Protein AF-A0A1F5X1E5-F1 (afdb_monomer_lite)

Secondary structure (DSSP, 8-state):
---PPPPEEEEEEEETTTTEEEEEEEEPPTT--EEEHHHHHHHTT-PPPTT-EEEEEETT-SS--SSPBPTT-EEEGGGTTTEEEEEESSPPPHHHHHHHHHHHHHHHHHHHHHHHHHHHHHHHHHHHHHHTSPPHHHHHHHHHHHHHHHHHHHHHHHHHHHHHHHHHHHHT-

pLDDT: mean 80.73, std 12.02, range [32.12, 92.5]

Sequence (173 aa):
MATTPGESVYVILIDILRNNTLAGTIQIPPNRSLCTIAEILNFFNVTLDYNVKIWIKREKQNTCRDQNYDRYASLPWEHFNNCVIALAYYRPNPEVFENYIQSLREKKFADALKEQEKIWEEKKRKKEERAGKAPIYVALKNKAIQALKKRKIKARIEAELAEKEKTENKEKK

Radius of gyration: 37.35 Å; chains: 1; bounding box: 65×40×111 Å

Organism: NCBI:txid1798351

Foldseek 3Di:
DDPDQADKAKEWEAEPVVRDIDIDIGGDPPPDFKDFLLVVCVVVVHDDDPQKFKWKDAPVHQATDPDTDDRGDIDTPVSRHRMYIYIHNDGDDSVVVVVSVVVVVVVVVVVVVVVVVVVVVVVVVVVVVVVPDDDPVVVVVVVVVVVVVVVVVVVVVVVV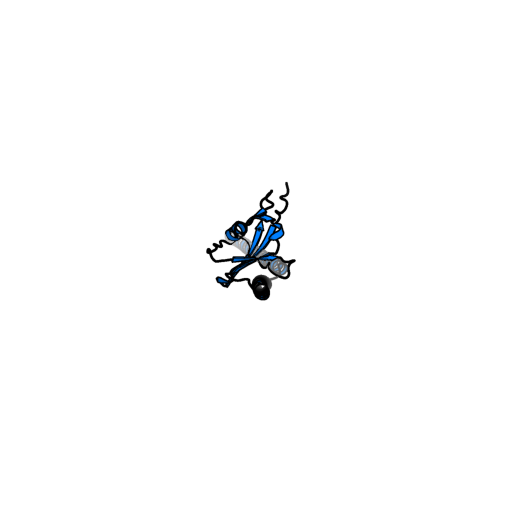VVVVVVVVVVVVD

Structure (mmCIF, N/CA/C/O backbone):
data_AF-A0A1F5X1E5-F1
#
_entry.id   AF-A0A1F5X1E5-F1
#
loop_
_atom_site.group_PDB
_atom_site.id
_atom_site.type_symbol
_atom_site.label_atom_id
_atom_site.label_alt_id
_atom_site.label_comp_id
_atom_site.label_asym_id
_atom_site.label_entity_id
_atom_site.label_seq_id
_atom_site.pdbx_PDB_ins_code
_atom_site.Cartn_x
_atom_site.Cartn_y
_atom_site.Cartn_z
_atom_site.occupancy
_atom_site.B_iso_or_equiv
_atom_site.auth_seq_id
_atom_site.auth_comp_id
_atom_site.auth_asym_id
_atom_site.auth_atom_id
_atom_site.pdbx_PDB_model_num
ATOM 1 N N . MET A 1 1 ? -16.415 26.644 -2.308 1.00 34.22 1 MET A N 1
ATOM 2 C CA . MET A 1 1 ? -16.243 25.912 -3.579 1.00 34.22 1 MET A CA 1
ATOM 3 C C . MET A 1 1 ? -15.824 24.503 -3.210 1.00 34.22 1 MET A C 1
ATOM 5 O O . MET A 1 1 ? -14.858 24.366 -2.472 1.00 34.22 1 MET A O 1
ATOM 9 N N . ALA A 1 2 ? -16.607 23.492 -3.580 1.00 32.31 2 ALA A N 1
ATOM 10 C CA . ALA A 1 2 ? -16.262 22.104 -3.293 1.00 32.31 2 ALA A CA 1
ATOM 11 C C . ALA A 1 2 ? -15.002 21.741 -4.091 1.00 32.31 2 ALA A C 1
ATOM 13 O O . ALA A 1 2 ? -14.980 21.913 -5.306 1.00 32.31 2 ALA A O 1
ATOM 14 N N . THR A 1 3 ? -13.947 21.309 -3.404 1.00 32.12 3 THR A N 1
ATOM 15 C CA . THR A 1 3 ? -12.750 20.739 -4.025 1.00 32.12 3 THR A CA 1
ATOM 16 C C . THR A 1 3 ? -13.172 19.507 -4.812 1.00 32.12 3 THR A C 1
ATOM 18 O O . THR A 1 3 ? -13.562 18.503 -4.214 1.00 32.12 3 THR A O 1
ATOM 21 N N . THR A 1 4 ? -13.131 19.582 -6.141 1.00 40.28 4 THR A N 1
ATOM 22 C CA . THR A 1 4 ? -13.171 18.396 -6.997 1.00 40.28 4 THR A CA 1
ATOM 23 C C . THR A 1 4 ? -12.105 17.440 -6.460 1.00 40.28 4 THR A C 1
ATOM 25 O O . THR A 1 4 ? -10.974 17.897 -6.257 1.00 40.28 4 THR A O 1
ATOM 28 N N . PRO A 1 5 ? -12.427 16.172 -6.141 1.00 46.03 5 PRO A N 1
ATOM 29 C CA . PRO A 1 5 ? -11.404 15.208 -5.764 1.00 46.03 5 PRO A CA 1
ATOM 30 C C . PRO A 1 5 ? -10.343 15.238 -6.859 1.00 46.03 5 PRO A C 1
ATOM 32 O O . PRO A 1 5 ? -10.681 15.046 -8.028 1.00 46.03 5 PRO A O 1
ATOM 35 N N . GLY A 1 6 ? -9.106 15.583 -6.499 1.00 56.53 6 GLY A N 1
ATOM 36 C CA . GLY A 1 6 ? -8.002 15.553 -7.447 1.00 56.53 6 GLY A CA 1
ATOM 37 C C . GLY A 1 6 ? -7.978 14.182 -8.109 1.00 56.53 6 GLY A C 1
ATOM 38 O O . GLY A 1 6 ? -8.169 13.162 -7.438 1.00 56.53 6 GLY A O 1
ATOM 39 N N . GLU A 1 7 ? -7.821 14.151 -9.429 1.00 75.31 7 GLU A N 1
ATOM 40 C CA . GLU A 1 7 ? -7.588 12.888 -10.114 1.00 75.31 7 GLU A CA 1
ATOM 41 C C . GLU A 1 7 ? -6.375 12.212 -9.467 1.00 75.31 7 GLU A C 1
ATOM 43 O O . GLU A 1 7 ? -5.400 12.863 -9.080 1.00 75.31 7 GLU A O 1
ATOM 48 N N . SER A 1 8 ? -6.456 10.901 -9.275 1.00 83.44 8 SER A N 1
ATOM 49 C CA . SER A 1 8 ? -5.407 10.153 -8.598 1.00 83.44 8 SER A CA 1
ATOM 50 C C . SER A 1 8 ? -5.116 8.866 -9.342 1.00 83.44 8 SER A C 1
ATOM 52 O O . SER A 1 8 ? -6.010 8.262 -9.935 1.00 83.44 8 SER A O 1
ATOM 54 N N . VAL A 1 9 ? -3.848 8.466 -9.327 1.00 86.75 9 VAL A N 1
ATOM 55 C CA . VAL A 1 9 ? -3.383 7.238 -9.970 1.00 86.75 9 VAL A CA 1
ATOM 56 C C . VAL A 1 9 ? -2.844 6.291 -8.920 1.00 86.75 9 VAL A C 1
ATOM 58 O O . VAL A 1 9 ? -2.092 6.688 -8.029 1.00 86.75 9 VAL A O 1
ATOM 61 N N . TYR A 1 10 ? -3.229 5.026 -9.021 1.00 88.06 10 TYR A N 1
ATOM 62 C CA . TYR A 1 10 ? -2.670 3.984 -8.176 1.00 88.06 10 TYR A CA 1
ATOM 63 C C . TYR A 1 10 ? -1.488 3.321 -8.877 1.00 88.06 10 TYR A C 1
ATOM 65 O O . TYR A 1 10 ? -1.626 2.826 -9.994 1.00 88.06 10 TYR A O 1
ATOM 73 N N . VAL A 1 11 ? -0.333 3.305 -8.215 1.00 90.44 11 VAL A N 1
ATOM 74 C CA . VAL A 1 11 ? 0.901 2.727 -8.750 1.00 90.44 11 VAL A 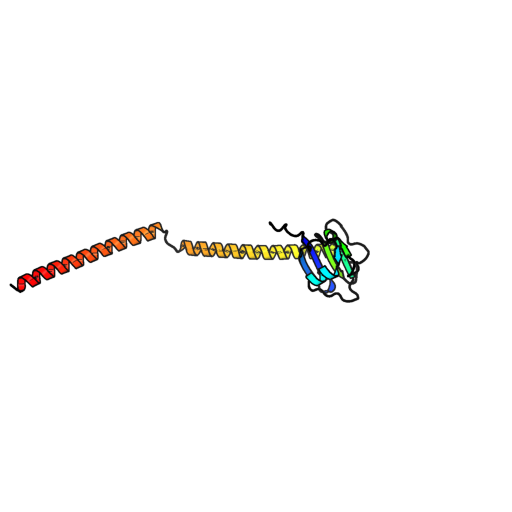CA 1
ATOM 75 C C . VAL A 1 11 ? 1.435 1.689 -7.776 1.00 90.44 11 VAL A C 1
ATOM 77 O O . VAL A 1 11 ? 1.494 1.917 -6.565 1.00 90.44 11 VAL A O 1
ATOM 80 N N . ILE A 1 12 ? 1.863 0.554 -8.321 1.00 90.31 12 ILE A N 1
ATOM 81 C CA . ILE A 1 12 ? 2.618 -0.464 -7.595 1.00 90.31 12 ILE A CA 1
ATOM 82 C C . ILE A 1 12 ? 4.063 -0.412 -8.086 1.00 90.31 12 ILE A C 1
ATOM 84 O O . ILE A 1 12 ? 4.320 -0.567 -9.275 1.00 90.31 12 ILE A O 1
ATOM 88 N N . LEU A 1 13 ? 5.010 -0.209 -7.179 1.00 91.44 13 LEU A N 1
ATOM 89 C CA . LEU A 1 13 ? 6.439 -0.279 -7.442 1.00 91.44 13 LEU A CA 1
ATOM 90 C C . LEU A 1 13 ? 6.994 -1.594 -6.886 1.00 91.44 13 LEU A C 1
ATOM 92 O O . LEU A 1 13 ? 6.890 -1.872 -5.693 1.00 91.44 13 LEU A O 1
ATOM 96 N N . ILE A 1 14 ? 7.624 -2.383 -7.746 1.00 90.50 14 ILE A N 1
ATOM 97 C CA . ILE A 1 14 ? 8.332 -3.609 -7.392 1.00 90.50 14 ILE A CA 1
ATOM 98 C C . ILE A 1 14 ? 9.823 -3.366 -7.606 1.00 90.50 14 ILE A C 1
ATOM 100 O O . ILE A 1 14 ? 10.281 -3.177 -8.730 1.00 90.50 14 ILE A O 1
ATOM 104 N N . ASP A 1 15 ? 10.595 -3.418 -6.534 1.00 90.31 15 ASP A N 1
ATOM 105 C CA . ASP A 1 15 ? 12.047 -3.504 -6.605 1.00 90.31 15 ASP A CA 1
ATOM 106 C C . ASP A 1 15 ? 12.450 -4.976 -6.489 1.00 90.31 15 ASP A C 1
ATOM 108 O O . ASP A 1 15 ? 12.488 -5.546 -5.396 1.00 90.31 15 ASP A O 1
ATOM 112 N N . ILE A 1 16 ? 12.719 -5.604 -7.636 1.00 87.81 16 ILE A N 1
ATOM 113 C CA . ILE A 1 16 ? 13.069 -7.030 -7.704 1.00 87.81 16 ILE A CA 1
ATOM 114 C C . ILE A 1 16 ? 14.450 -7.268 -7.089 1.00 87.81 16 ILE A C 1
ATOM 116 O O . ILE A 1 16 ? 14.695 -8.318 -6.502 1.00 87.81 16 ILE A O 1
ATOM 120 N N . LEU A 1 17 ? 15.347 -6.286 -7.181 1.00 85.44 17 LEU A N 1
ATOM 121 C CA . LEU A 1 17 ? 16.720 -6.402 -6.694 1.00 85.44 17 LEU A CA 1
ATOM 122 C C . LEU A 1 17 ? 16.767 -6.429 -5.168 1.00 85.44 17 LEU A C 1
ATOM 124 O O . LEU A 1 17 ? 17.526 -7.199 -4.584 1.00 85.44 17 LEU A O 1
ATOM 128 N N . ARG A 1 18 ? 15.934 -5.607 -4.524 1.00 86.12 18 ARG A N 1
ATOM 129 C CA . ARG A 1 18 ? 15.833 -5.524 -3.058 1.00 86.12 18 ARG A CA 1
ATOM 130 C C . ARG A 1 18 ? 14.702 -6.375 -2.478 1.00 86.12 18 ARG A C 1
ATOM 132 O O . ARG A 1 18 ? 14.468 -6.322 -1.274 1.00 86.12 18 ARG A O 1
ATOM 139 N N . ASN A 1 19 ? 14.001 -7.135 -3.323 1.00 83.69 19 ASN A N 1
ATOM 140 C CA . ASN A 1 19 ? 12.796 -7.892 -2.981 1.00 83.69 19 ASN A CA 1
ATOM 141 C C . ASN A 1 19 ? 11.778 -7.054 -2.184 1.00 83.69 19 ASN A C 1
ATOM 143 O O . ASN A 1 19 ? 11.231 -7.490 -1.169 1.00 83.69 19 ASN A O 1
ATOM 147 N N . ASN A 1 20 ? 11.570 -5.815 -2.625 1.00 85.06 20 ASN A N 1
ATOM 148 C CA . ASN A 1 20 ? 10.690 -4.866 -1.964 1.00 85.06 20 ASN A CA 1
ATOM 149 C C . ASN A 1 20 ? 9.504 -4.530 -2.866 1.00 85.06 20 ASN A C 1
ATOM 151 O O . ASN A 1 20 ? 9.621 -4.449 -4.088 1.00 85.06 20 ASN A O 1
ATOM 155 N N . THR A 1 21 ? 8.342 -4.319 -2.262 1.00 88.25 21 THR A N 1
ATOM 156 C CA . THR A 1 21 ? 7.138 -3.939 -2.993 1.00 88.25 21 THR A CA 1
ATOM 157 C C . THR A 1 21 ? 6.418 -2.837 -2.247 1.00 88.25 21 THR A C 1
ATOM 159 O O . THR A 1 21 ? 6.020 -3.002 -1.095 1.00 88.25 21 THR A O 1
ATOM 162 N N . LEU A 1 22 ? 6.240 -1.717 -2.935 1.00 88.50 22 LEU A N 1
ATOM 163 C CA . LEU A 1 22 ? 5.563 -0.531 -2.446 1.00 88.50 22 LEU A CA 1
ATOM 164 C C . LEU A 1 22 ? 4.342 -0.283 -3.322 1.00 88.50 22 LEU A C 1
ATOM 166 O O . LEU A 1 22 ? 4.359 -0.536 -4.523 1.00 88.50 22 LEU A O 1
ATOM 170 N N . ALA A 1 23 ? 3.263 0.210 -2.734 1.00 89.62 23 ALA A N 1
ATOM 171 C CA . ALA A 1 23 ? 2.092 0.592 -3.500 1.00 89.62 23 ALA A CA 1
ATOM 172 C C . ALA A 1 23 ? 1.457 1.829 -2.886 1.00 89.62 23 ALA A C 1
ATOM 174 O O . ALA A 1 23 ? 1.382 1.949 -1.663 1.00 89.62 23 ALA A O 1
ATOM 175 N N . GLY A 1 24 ? 0.995 2.743 -3.730 1.00 88.75 24 GLY A N 1
ATOM 176 C CA . GLY A 1 24 ? 0.502 4.032 -3.274 1.00 88.75 24 GLY A CA 1
ATOM 177 C C . GLY A 1 24 ? -0.365 4.725 -4.307 1.00 88.75 24 GLY A C 1
ATOM 178 O O . GLY A 1 24 ? -0.283 4.453 -5.504 1.00 88.75 24 GLY A O 1
ATOM 179 N N . THR A 1 25 ? -1.204 5.625 -3.808 1.00 90.00 25 THR A N 1
ATOM 180 C CA . THR A 1 25 ? -2.025 6.510 -4.630 1.00 90.00 25 THR A CA 1
ATOM 181 C C . THR A 1 25 ? -1.339 7.865 -4.719 1.00 90.00 25 THR A C 1
ATOM 183 O O . THR A 1 25 ? -1.092 8.501 -3.694 1.00 90.00 25 THR A O 1
ATOM 186 N N . ILE A 1 26 ? -1.044 8.303 -5.938 1.00 89.19 26 ILE A N 1
ATOM 187 C CA . ILE A 1 26 ? -0.407 9.588 -6.223 1.00 89.19 26 ILE A CA 1
ATOM 188 C C . ILE A 1 26 ? -1.496 10.563 -6.667 1.00 89.19 26 ILE A C 1
ATOM 190 O O . ILE A 1 26 ? -2.295 10.253 -7.551 1.00 89.19 26 ILE A O 1
ATOM 194 N N . GLN A 1 27 ? -1.536 11.731 -6.032 1.00 88.06 27 GLN A N 1
ATOM 195 C CA . GLN A 1 27 ? -2.444 12.817 -6.399 1.00 88.06 27 GLN A CA 1
ATOM 196 C C . GLN A 1 27 ? -1.879 13.567 -7.607 1.00 88.06 27 GLN A C 1
ATOM 198 O O . GLN A 1 27 ? -0.724 13.998 -7.574 1.00 88.06 27 GLN A O 1
ATOM 203 N N . ILE A 1 28 ? -2.682 13.729 -8.661 1.00 84.25 28 ILE A N 1
ATOM 204 C CA . ILE A 1 28 ? -2.280 14.473 -9.854 1.00 84.25 28 ILE A CA 1
ATOM 205 C C . ILE A 1 28 ? -2.319 15.974 -9.526 1.00 84.25 28 ILE A C 1
ATOM 207 O O . ILE A 1 28 ? -3.356 16.481 -9.087 1.00 84.25 28 ILE A O 1
ATOM 211 N N . PRO A 1 29 ? -1.217 16.720 -9.732 1.00 83.31 29 PRO A N 1
ATOM 212 C CA . PRO A 1 29 ? -1.228 18.166 -9.558 1.00 83.31 29 PRO A CA 1
ATOM 213 C C . PRO A 1 29 ? -2.229 18.829 -10.518 1.00 83.31 29 PRO A C 1
ATOM 215 O O . PRO A 1 29 ? -2.277 18.456 -11.695 1.00 83.31 29 PRO A O 1
ATOM 218 N N . PRO A 1 30 ? -2.990 19.846 -10.074 1.00 75.44 30 PRO A N 1
ATOM 219 C CA . PRO A 1 30 ? -3.902 20.563 -10.958 1.00 75.44 30 PRO A CA 1
ATOM 220 C C . PRO A 1 30 ? -3.125 21.165 -12.140 1.00 75.44 30 PRO A C 1
ATOM 222 O O . PRO A 1 30 ? -2.055 21.743 -11.957 1.00 75.44 30 PRO A O 1
ATOM 225 N N . ASN A 1 31 ? -3.671 21.028 -13.353 1.00 78.31 31 ASN A N 1
ATOM 226 C CA . ASN A 1 31 ? -3.100 21.507 -14.623 1.00 78.31 31 ASN A CA 1
ATOM 227 C C . ASN A 1 31 ? -1.831 20.792 -15.122 1.00 78.31 31 ASN A C 1
ATOM 229 O O . ASN A 1 31 ? -1.145 21.320 -15.999 1.00 78.31 31 ASN A O 1
ATOM 233 N N . ARG A 1 32 ? -1.508 19.592 -14.620 1.00 80.12 32 ARG A N 1
ATOM 234 C CA . ARG A 1 32 ? -0.351 18.825 -15.098 1.00 80.12 32 ARG A CA 1
ATOM 235 C C . ARG A 1 32 ? -0.765 17.485 -15.701 1.00 80.12 32 ARG A C 1
ATOM 237 O O . ARG A 1 32 ? -1.136 16.574 -14.976 1.00 80.12 32 ARG A O 1
ATOM 244 N N . SER A 1 33 ? -0.630 17.346 -17.020 1.00 81.88 33 SER A N 1
ATOM 245 C CA . SER A 1 33 ? -1.000 16.128 -17.762 1.00 81.88 33 SER A CA 1
ATOM 246 C C . SER A 1 33 ? 0.121 15.089 -17.876 1.00 81.88 33 SER A C 1
ATOM 248 O O . SER A 1 33 ? -0.159 13.913 -18.096 1.00 81.88 33 SER A O 1
ATOM 250 N N . LEU A 1 34 ? 1.383 15.498 -17.707 1.00 88.50 34 LEU A N 1
ATOM 251 C CA . LEU A 1 34 ? 2.560 14.639 -17.860 1.00 88.50 34 LEU A CA 1
ATOM 252 C C . LEU A 1 34 ? 3.305 14.433 -16.537 1.00 88.50 34 LEU A C 1
ATOM 254 O O . LEU A 1 34 ? 3.472 15.368 -15.746 1.00 88.50 34 LEU A O 1
ATOM 258 N N . CYS A 1 35 ? 3.827 13.223 -16.364 1.00 89.50 35 CYS A N 1
ATOM 259 C CA . CYS A 1 35 ? 4.656 12.793 -15.248 1.00 89.50 35 CYS A CA 1
ATOM 260 C C . CYS A 1 35 ? 5.884 12.038 -15.747 1.00 89.50 35 CYS A C 1
ATOM 262 O O . CYS A 1 35 ? 5.817 11.280 -16.717 1.00 89.50 35 CYS A O 1
ATOM 264 N N . THR A 1 36 ? 7.004 12.225 -15.060 1.00 91.44 36 THR A N 1
ATOM 265 C CA . THR A 1 36 ? 8.207 11.421 -15.274 1.00 91.44 36 THR A CA 1
ATOM 266 C C . THR A 1 36 ? 8.267 10.259 -14.295 1.00 91.44 36 THR A C 1
ATOM 268 O O . THR A 1 36 ? 7.811 10.348 -13.155 1.00 91.44 36 THR A O 1
ATOM 271 N N . ILE A 1 37 ? 8.911 9.165 -14.696 1.00 91.38 37 ILE A N 1
ATOM 272 C CA . ILE A 1 37 ? 9.096 8.026 -13.789 1.00 91.38 37 ILE A CA 1
ATOM 273 C C . ILE A 1 37 ? 9.953 8.426 -12.578 1.00 91.38 37 ILE A C 1
ATOM 275 O O . ILE A 1 37 ? 9.708 7.958 -11.470 1.00 91.38 37 ILE A O 1
ATOM 279 N N . ALA A 1 38 ? 10.907 9.346 -12.756 1.00 91.69 38 ALA A N 1
ATOM 280 C CA . ALA A 1 38 ? 11.675 9.933 -11.661 1.00 91.69 38 ALA A CA 1
ATOM 281 C C . ALA A 1 38 ? 10.787 10.508 -10.542 1.00 91.69 38 ALA A C 1
ATOM 283 O O . ALA A 1 38 ? 11.100 10.327 -9.370 1.00 91.69 38 ALA A O 1
ATOM 284 N N . GLU A 1 39 ? 9.678 11.165 -10.883 1.00 90.69 39 GLU A N 1
ATOM 285 C CA . GLU A 1 39 ? 8.757 11.738 -9.896 1.00 90.69 39 GLU A CA 1
ATOM 286 C C . GLU A 1 39 ? 8.010 10.662 -9.111 1.00 90.69 39 GLU A C 1
ATOM 288 O O . GLU A 1 39 ? 7.872 10.776 -7.894 1.00 90.69 39 GLU A O 1
ATOM 293 N N . ILE A 1 40 ? 7.598 9.586 -9.782 1.00 91.00 40 ILE A N 1
ATOM 294 C CA . ILE A 1 40 ? 6.969 8.431 -9.132 1.00 91.00 40 ILE A CA 1
ATOM 295 C C . ILE A 1 40 ? 7.956 7.758 -8.177 1.00 91.00 40 ILE A C 1
ATOM 297 O O . ILE A 1 40 ? 7.608 7.413 -7.052 1.00 91.00 40 ILE A O 1
ATOM 301 N N . LEU A 1 41 ? 9.210 7.599 -8.594 1.00 91.81 41 LEU A N 1
ATOM 302 C CA . LEU A 1 41 ? 10.247 7.015 -7.746 1.00 91.81 41 LEU A CA 1
ATOM 303 C C . LEU A 1 41 ? 10.559 7.895 -6.535 1.00 91.81 41 LEU A C 1
ATOM 305 O O . LEU A 1 41 ? 10.692 7.374 -5.429 1.00 91.81 41 LEU A O 1
ATOM 309 N N . ASN A 1 42 ? 10.598 9.216 -6.719 1.00 92.50 42 ASN A N 1
ATOM 310 C CA . ASN A 1 42 ? 10.762 10.166 -5.621 1.00 92.50 42 ASN A CA 1
ATOM 311 C C . ASN A 1 42 ? 9.596 10.084 -4.625 1.00 92.50 42 ASN A C 1
ATOM 313 O O . ASN A 1 42 ? 9.837 10.122 -3.423 1.00 92.50 42 ASN A O 1
ATOM 317 N N . PHE A 1 43 ? 8.354 9.902 -5.093 1.00 91.38 43 PHE A N 1
ATOM 318 C CA . PHE A 1 43 ? 7.195 9.688 -4.215 1.00 91.38 43 PHE A CA 1
ATOM 319 C C . PHE A 1 43 ? 7.371 8.460 -3.304 1.00 91.38 43 PHE A C 1
ATOM 321 O O . PHE A 1 43 ? 6.996 8.496 -2.135 1.00 91.38 43 PHE A O 1
ATOM 328 N N . PHE A 1 44 ? 7.994 7.393 -3.811 1.00 90.81 44 PHE A N 1
ATOM 329 C CA . PHE A 1 44 ? 8.301 6.186 -3.037 1.00 90.81 44 PHE A CA 1
ATOM 330 C C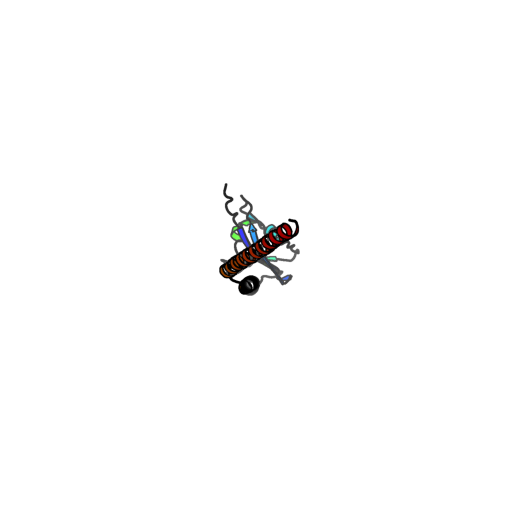 . PHE A 1 44 ? 9.658 6.229 -2.309 1.00 90.81 44 PHE A C 1
ATOM 332 O O . PHE A 1 44 ? 10.049 5.227 -1.714 1.00 90.81 44 PHE A O 1
ATOM 339 N N . ASN A 1 45 ? 10.375 7.361 -2.329 1.00 91.50 45 ASN A N 1
ATOM 340 C CA . ASN A 1 45 ? 11.737 7.505 -1.798 1.00 91.50 45 ASN A CA 1
ATOM 341 C C . ASN A 1 45 ? 12.731 6.469 -2.360 1.00 91.50 45 ASN A C 1
ATOM 343 O O . ASN A 1 45 ? 13.592 5.958 -1.642 1.00 91.50 45 ASN A O 1
ATOM 347 N N . VAL A 1 46 ? 12.615 6.148 -3.651 1.00 89.12 46 VAL A N 1
ATOM 348 C CA . VAL A 1 46 ? 13.488 5.183 -4.327 1.00 89.12 46 VAL A CA 1
ATOM 349 C C . VAL A 1 46 ? 14.506 5.890 -5.212 1.00 89.12 46 VAL A C 1
ATOM 351 O O . VAL A 1 46 ? 14.170 6.571 -6.179 1.00 89.12 46 VAL A O 1
ATOM 354 N N . THR A 1 47 ? 15.782 5.668 -4.911 1.00 86.38 47 THR A N 1
ATOM 355 C CA . THR A 1 47 ? 16.918 6.039 -5.756 1.00 86.38 47 THR A CA 1
ATOM 356 C C . THR A 1 47 ? 17.349 4.859 -6.623 1.00 86.38 47 THR A C 1
ATOM 358 O O . THR A 1 47 ? 17.535 3.747 -6.135 1.00 86.38 47 THR A O 1
ATOM 361 N N . LEU A 1 48 ? 17.501 5.118 -7.925 1.00 85.94 48 LEU A N 1
ATOM 362 C CA . LEU A 1 48 ? 17.958 4.144 -8.918 1.00 85.94 48 LEU A CA 1
ATOM 363 C C . LEU A 1 48 ? 19.475 4.200 -9.094 1.00 85.94 48 LEU A C 1
ATOM 365 O O . LEU A 1 48 ? 20.023 5.285 -9.306 1.00 85.94 48 LEU A O 1
ATOM 369 N N . ASP A 1 49 ? 20.112 3.031 -9.123 1.00 84.38 49 ASP A N 1
ATOM 370 C CA . ASP A 1 49 ? 21.496 2.883 -9.578 1.00 84.38 49 ASP A CA 1
ATOM 371 C C . ASP A 1 49 ? 21.570 2.896 -11.117 1.00 84.38 49 ASP A C 1
ATOM 373 O O . ASP A 1 49 ? 20.610 2.533 -11.800 1.00 84.38 49 ASP A O 1
ATOM 377 N N . TYR A 1 50 ? 22.732 3.249 -11.677 1.00 75.38 50 TYR A N 1
ATOM 378 C CA . TYR A 1 50 ? 22.934 3.424 -13.128 1.00 75.38 50 TYR A CA 1
ATOM 379 C C . TYR A 1 50 ? 22.576 2.204 -13.993 1.00 75.38 50 TYR A C 1
ATOM 381 O O . TYR A 1 50 ? 22.184 2.366 -15.146 1.00 75.38 50 TYR A O 1
ATOM 389 N N . ASN A 1 51 ? 22.692 0.989 -13.456 1.00 84.38 51 ASN A N 1
ATOM 390 C CA . ASN A 1 51 ? 22.451 -0.241 -14.217 1.00 84.38 51 ASN A CA 1
ATOM 391 C C . ASN A 1 51 ? 20.995 -0.721 -14.163 1.00 84.38 51 ASN A C 1
ATOM 393 O O . ASN A 1 51 ? 20.634 -1.668 -14.865 1.00 84.38 51 ASN A O 1
ATOM 397 N N . VAL A 1 52 ? 20.159 -0.121 -13.314 1.00 89.44 52 VAL A N 1
ATOM 398 C CA . VAL A 1 52 ? 18.793 -0.598 -13.087 1.00 89.44 52 VAL A CA 1
ATOM 399 C C . VAL A 1 52 ? 17.888 -0.148 -14.227 1.00 89.44 52 VAL A C 1
ATOM 401 O O . VAL A 1 52 ? 17.802 1.036 -14.550 1.00 89.44 52 VAL A O 1
ATOM 404 N N . LYS A 1 53 ? 17.175 -1.104 -14.825 1.00 92.19 53 LYS A N 1
ATOM 405 C CA . LYS A 1 53 ? 16.203 -0.848 -15.886 1.00 92.19 53 LYS A CA 1
ATOM 406 C C . LYS A 1 53 ? 14.798 -0.785 -15.307 1.00 92.19 53 LYS A C 1
ATOM 408 O O . LYS A 1 53 ? 14.464 -1.490 -14.352 1.00 92.19 53 LYS A O 1
ATOM 413 N N . ILE A 1 54 ? 13.977 0.056 -15.925 1.00 91.94 54 ILE A N 1
ATOM 414 C CA . ILE A 1 54 ? 12.597 0.290 -15.521 1.00 91.94 54 ILE A CA 1
ATOM 415 C C . ILE A 1 54 ? 11.664 -0.401 -16.505 1.00 91.94 54 ILE A C 1
ATOM 417 O O . ILE A 1 54 ? 11.714 -0.156 -17.712 1.00 91.94 54 ILE A O 1
ATOM 421 N N . TRP A 1 55 ? 10.770 -1.222 -15.977 1.00 91.31 55 TRP A N 1
ATOM 422 C CA . TRP A 1 55 ? 9.753 -1.936 -16.735 1.00 91.31 55 TRP A CA 1
ATOM 423 C C . TRP A 1 55 ? 8.382 -1.522 -16.232 1.00 91.31 55 TRP A C 1
ATOM 425 O O . TRP A 1 55 ? 8.174 -1.443 -15.028 1.00 91.31 55 TRP A O 1
ATOM 435 N N . ILE A 1 56 ? 7.437 -1.262 -17.131 1.00 89.44 56 ILE A N 1
ATOM 436 C CA . ILE A 1 56 ? 6.071 -0.890 -16.749 1.00 89.44 56 ILE A CA 1
ATOM 437 C C . ILE A 1 56 ? 5.108 -1.906 -17.357 1.00 89.44 56 ILE A C 1
ATOM 439 O O . ILE A 1 56 ? 5.112 -2.128 -18.570 1.00 89.44 56 ILE A O 1
ATOM 443 N N . LYS A 1 57 ? 4.287 -2.526 -16.509 1.00 88.12 57 LYS A N 1
ATOM 444 C CA . LYS A 1 57 ? 3.113 -3.321 -16.881 1.00 88.12 57 LYS A CA 1
ATOM 445 C C . LYS A 1 57 ? 1.868 -2.496 -16.575 1.00 88.12 57 LYS A C 1
ATOM 447 O O . LYS A 1 57 ? 1.697 -2.047 -15.448 1.00 88.12 57 LYS A O 1
ATOM 452 N N . ARG A 1 58 ? 0.986 -2.296 -17.549 1.00 84.88 58 ARG A N 1
ATOM 453 C CA . ARG A 1 58 ? -0.307 -1.630 -17.311 1.00 84.88 58 ARG A CA 1
ATOM 454 C C . ARG A 1 58 ? -1.390 -2.666 -17.055 1.00 84.88 58 ARG A C 1
ATOM 456 O O . ARG A 1 58 ? -1.313 -3.753 -17.610 1.00 84.88 58 ARG A O 1
ATOM 463 N N . GLU A 1 59 ? -2.428 -2.302 -16.308 1.00 74.94 59 GLU A N 1
ATOM 464 C CA . GLU A 1 59 ? -3.567 -3.189 -16.020 1.00 74.94 59 GLU A CA 1
ATOM 465 C C . GLU A 1 59 ? -4.203 -3.784 -17.287 1.00 74.94 59 GLU A C 1
ATOM 467 O O . GLU A 1 59 ? -4.489 -4.974 -17.347 1.00 74.94 59 GLU A O 1
ATOM 472 N N . LYS A 1 60 ? -4.363 -2.972 -18.339 1.00 74.62 60 LYS A N 1
ATOM 473 C CA . LYS A 1 60 ? -4.962 -3.404 -19.615 1.00 74.62 60 LYS A CA 1
ATOM 474 C C . LYS A 1 60 ? -4.003 -4.186 -20.524 1.00 74.62 60 LYS A C 1
ATOM 476 O O . LYS A 1 60 ? -4.380 -4.533 -21.639 1.00 74.62 60 LYS A O 1
ATOM 481 N N . GLN A 1 61 ? -2.754 -4.398 -20.108 1.00 74.81 61 GLN A N 1
ATOM 482 C CA . GLN A 1 61 ? -1.724 -5.054 -20.912 1.00 74.81 61 GLN A CA 1
ATOM 483 C C . GLN A 1 61 ? -1.265 -6.348 -20.239 1.00 74.81 61 GLN A C 1
ATOM 485 O O . GLN A 1 61 ? -0.812 -6.350 -19.096 1.00 74.81 61 GLN A O 1
ATOM 490 N N . ASN A 1 62 ? -1.309 -7.450 -20.989 1.00 66.75 62 ASN A N 1
ATOM 491 C CA . ASN A 1 62 ? -0.897 -8.759 -20.479 1.00 66.75 62 ASN A CA 1
ATOM 492 C C . ASN A 1 62 ? 0.610 -8.818 -20.169 1.00 66.75 62 ASN A C 1
ATOM 494 O O . ASN A 1 62 ? 1.030 -9.546 -19.271 1.00 66.75 62 ASN A O 1
ATOM 498 N N . THR A 1 63 ? 1.430 -8.031 -20.873 1.00 66.25 63 THR A N 1
ATOM 499 C CA . THR A 1 63 ? 2.895 -8.059 -20.767 1.00 66.25 63 THR A CA 1
ATOM 500 C C . THR A 1 63 ? 3.499 -6.658 -20.717 1.00 66.25 63 THR A C 1
ATOM 502 O O . THR A 1 63 ? 2.961 -5.713 -21.293 1.00 66.25 63 THR A O 1
ATOM 505 N N . CYS A 1 64 ? 4.671 -6.530 -20.086 1.00 73.25 64 CYS A N 1
ATOM 506 C CA . CYS A 1 64 ? 5.519 -5.348 -20.251 1.00 73.25 64 CYS A CA 1
ATOM 507 C C . CYS A 1 64 ? 5.997 -5.221 -21.695 1.00 73.25 64 CYS A C 1
ATOM 509 O O . CYS A 1 64 ? 6.230 -6.232 -22.365 1.00 73.25 64 CYS A O 1
ATOM 511 N N . ARG A 1 65 ? 6.240 -3.982 -22.128 1.00 74.44 65 ARG A N 1
ATOM 512 C CA . ARG A 1 65 ? 6.976 -3.698 -23.364 1.00 74.44 65 ARG A CA 1
ATOM 513 C C . ARG A 1 65 ? 8.361 -4.362 -23.325 1.00 74.44 65 ARG A C 1
ATOM 515 O O . ARG A 1 65 ? 8.964 -4.473 -22.261 1.00 74.44 65 ARG A O 1
ATOM 522 N N . ASP A 1 66 ? 8.866 -4.772 -24.488 1.00 74.00 66 ASP A N 1
ATOM 523 C CA . ASP A 1 66 ? 10.192 -5.402 -24.626 1.00 74.00 66 ASP A CA 1
ATOM 524 C C . ASP A 1 66 ? 11.354 -4.436 -24.347 1.00 74.00 66 ASP A C 1
ATOM 526 O O . ASP A 1 66 ? 12.459 -4.859 -24.017 1.00 74.00 66 ASP A O 1
ATOM 530 N N . GLN A 1 67 ? 11.097 -3.133 -24.457 1.00 83.75 67 GLN A N 1
ATOM 531 C CA . GLN A 1 67 ? 12.051 -2.066 -24.174 1.00 83.75 67 GLN A CA 1
ATOM 532 C C . GLN A 1 67 ? 11.814 -1.496 -22.777 1.00 83.75 67 GLN A C 1
ATOM 534 O O . GLN A 1 67 ? 10.668 -1.272 -22.377 1.00 83.75 67 GLN A O 1
ATOM 539 N N . ASN A 1 68 ? 12.908 -1.223 -22.068 1.00 88.06 68 ASN A N 1
ATOM 540 C CA . ASN A 1 68 ? 12.865 -0.514 -20.800 1.00 88.06 68 ASN A CA 1
ATOM 541 C C . ASN A 1 68 ? 12.525 0.966 -21.006 1.00 88.06 68 ASN A C 1
ATOM 543 O O . ASN A 1 68 ? 12.783 1.549 -22.060 1.00 88.06 68 ASN A O 1
ATOM 547 N N . TYR A 1 69 ? 11.963 1.571 -19.969 1.00 90.00 69 TYR A N 1
ATOM 548 C CA . TYR A 1 69 ? 11.687 2.997 -19.935 1.00 90.00 69 TYR A CA 1
ATOM 549 C C . TYR A 1 69 ? 12.911 3.779 -19.460 1.00 90.00 69 TYR A C 1
ATOM 551 O O . TYR A 1 69 ? 13.652 3.325 -18.584 1.00 90.00 69 TYR A O 1
ATOM 559 N N . ASP A 1 70 ? 13.091 4.970 -20.028 1.00 89.12 70 ASP A N 1
ATOM 560 C CA . ASP A 1 70 ? 14.005 5.972 -19.489 1.00 89.12 70 ASP A CA 1
ATOM 561 C C . ASP A 1 70 ? 13.386 6.589 -18.228 1.00 89.12 70 ASP A C 1
ATOM 563 O O . ASP A 1 70 ? 12.205 6.939 -18.204 1.00 89.12 70 ASP A O 1
ATOM 567 N N . ARG A 1 71 ? 14.197 6.746 -17.183 1.00 87.81 71 ARG A N 1
ATOM 568 C CA . ARG A 1 71 ? 13.834 7.398 -15.922 1.00 87.81 71 ARG A CA 1
ATOM 569 C C . ARG A 1 71 ? 13.228 8.787 -16.134 1.00 87.81 71 ARG A C 1
ATOM 571 O O . ARG A 1 71 ? 12.318 9.170 -15.396 1.00 87.81 71 ARG A O 1
ATOM 578 N N . TYR A 1 72 ? 13.732 9.532 -17.115 1.00 89.88 72 TYR A N 1
ATOM 579 C CA . TYR A 1 72 ? 13.294 10.898 -17.408 1.00 89.88 72 TYR A CA 1
ATOM 580 C C . TYR A 1 72 ? 12.246 10.968 -18.524 1.00 89.88 72 TYR A C 1
ATOM 582 O O . TYR A 1 72 ? 11.870 12.061 -18.946 1.00 89.88 72 TYR A O 1
ATOM 590 N N . ALA A 1 73 ? 11.733 9.821 -18.983 1.00 87.50 73 ALA A N 1
ATOM 591 C CA . ALA A 1 73 ? 10.637 9.797 -19.937 1.00 87.50 73 ALA A CA 1
ATOM 592 C C . ALA A 1 73 ? 9.389 10.445 -19.323 1.00 87.50 73 ALA A C 1
ATOM 594 O O . ALA A 1 73 ? 8.867 9.974 -18.310 1.00 87.50 73 ALA A O 1
ATOM 595 N N . SER A 1 74 ? 8.901 11.502 -19.970 1.00 89.88 74 SER A N 1
ATOM 596 C CA . SER A 1 74 ? 7.614 12.121 -19.655 1.00 89.88 74 SER A CA 1
ATOM 597 C C . SER A 1 74 ? 6.492 11.334 -20.319 1.00 89.88 74 SER A C 1
ATOM 599 O O . SER A 1 74 ? 6.445 11.219 -21.543 1.00 89.88 74 SER A O 1
ATOM 601 N N . LEU A 1 75 ? 5.581 10.801 -19.511 1.00 88.69 75 LEU A N 1
ATOM 602 C CA . LEU A 1 75 ? 4.411 10.052 -19.952 1.00 88.69 75 LEU A CA 1
ATOM 603 C C . LEU A 1 75 ? 3.134 10.690 -19.390 1.00 88.69 75 LEU A C 1
ATOM 605 O O . LEU A 1 75 ? 3.172 11.277 -18.307 1.00 88.69 75 LEU A O 1
ATOM 609 N N . PRO A 1 76 ? 1.994 10.573 -20.088 1.00 88.38 76 PRO A N 1
ATOM 610 C CA . PRO A 1 76 ? 0.711 11.009 -19.550 1.00 88.38 76 PRO A CA 1
ATOM 611 C C . PRO A 1 76 ? 0.348 10.278 -18.256 1.00 88.38 76 PRO A C 1
ATOM 613 O O . PRO A 1 76 ? 0.624 9.083 -18.128 1.00 88.38 76 PRO A O 1
ATOM 616 N N . TRP A 1 77 ? -0.297 10.955 -17.304 1.00 85.88 77 TRP A N 1
ATOM 617 C CA . TRP A 1 77 ? -0.680 10.337 -16.026 1.00 85.88 77 TRP A CA 1
ATOM 618 C C . TRP A 1 77 ? -1.572 9.103 -16.191 1.00 85.88 77 TRP A C 1
ATOM 620 O O . TRP A 1 77 ? -1.436 8.152 -15.419 1.00 85.88 77 TRP A O 1
ATOM 630 N N . GLU A 1 78 ? -2.410 9.038 -17.233 1.00 83.06 78 GLU A N 1
ATOM 631 C CA . GLU A 1 78 ? -3.262 7.865 -17.472 1.00 83.06 78 GLU A CA 1
ATOM 632 C C . GLU A 1 78 ? -2.440 6.596 -17.731 1.00 83.06 78 GLU A C 1
ATOM 634 O O . GLU A 1 78 ? -2.931 5.483 -17.548 1.00 83.06 78 GLU A O 1
ATOM 639 N N . HIS A 1 79 ? -1.173 6.740 -18.136 1.00 84.19 79 HIS A N 1
ATOM 640 C CA . HIS A 1 79 ? -0.267 5.612 -18.341 1.00 84.19 79 HIS A CA 1
ATOM 641 C C . HIS A 1 79 ? 0.116 4.920 -17.036 1.00 84.19 79 HIS A C 1
ATOM 643 O O . HIS A 1 79 ? 0.479 3.741 -17.065 1.00 84.19 79 HIS A O 1
ATOM 649 N N . PHE A 1 80 ? 0.037 5.645 -15.921 1.00 86.12 80 PHE A N 1
ATOM 650 C CA . PHE A 1 80 ? 0.414 5.154 -14.606 1.00 86.12 80 PHE A CA 1
ATOM 651 C C . PHE A 1 80 ? -0.776 4.675 -13.778 1.00 86.12 80 PHE A C 1
ATOM 653 O O . PHE A 1 80 ? -0.573 4.059 -12.735 1.00 86.12 80 PHE A O 1
ATOM 660 N N . ASN A 1 81 ? -2.007 4.902 -14.240 1.00 84.00 81 ASN A N 1
ATOM 661 C CA . ASN A 1 81 ? -3.184 4.441 -13.523 1.00 84.00 81 ASN A CA 1
ATOM 662 C C . ASN A 1 81 ? -3.250 2.905 -13.500 1.00 84.00 81 ASN A C 1
ATOM 664 O O . ASN A 1 81 ? -3.249 2.262 -14.553 1.00 84.00 81 ASN A O 1
ATOM 668 N N . ASN A 1 82 ? -3.282 2.331 -12.296 1.00 83.06 82 ASN A N 1
ATOM 669 C CA . ASN A 1 82 ? -3.233 0.892 -12.032 1.00 83.06 82 ASN A CA 1
ATOM 670 C C . ASN A 1 82 ? -2.054 0.184 -12.719 1.00 83.06 82 ASN A C 1
ATOM 672 O O . ASN A 1 82 ? -2.163 -0.961 -13.163 1.00 83.06 82 ASN A O 1
ATOM 676 N N . CYS A 1 83 ? -0.912 0.863 -12.846 1.00 87.50 83 CYS A N 1
ATOM 677 C CA . CYS A 1 83 ? 0.281 0.247 -13.413 1.00 87.50 83 CYS A CA 1
ATOM 678 C C . CYS A 1 83 ? 1.172 -0.379 -12.335 1.00 87.50 83 CYS A C 1
ATOM 680 O O . CYS A 1 83 ? 1.153 -0.006 -11.158 1.00 87.50 83 CYS A O 1
ATOM 682 N N . VAL A 1 84 ? 1.995 -1.322 -12.782 1.00 89.88 84 VAL A N 1
ATOM 683 C CA . VAL A 1 84 ? 3.058 -1.936 -12.003 1.00 89.88 84 VAL A CA 1
ATOM 684 C C . VAL A 1 84 ? 4.394 -1.576 -12.633 1.00 89.88 84 VAL A C 1
ATOM 686 O O . VAL A 1 84 ? 4.657 -1.906 -13.790 1.00 89.88 84 VAL A O 1
ATOM 689 N N . ILE A 1 85 ? 5.235 -0.890 -11.873 1.00 91.38 85 ILE A N 1
ATOM 690 C CA . ILE A 1 85 ? 6.584 -0.489 -12.257 1.00 91.38 85 ILE A CA 1
ATOM 691 C C . ILE A 1 85 ? 7.558 -1.457 -11.593 1.00 91.38 85 ILE A C 1
ATOM 693 O O . ILE A 1 85 ? 7.609 -1.523 -10.371 1.00 91.38 85 ILE A O 1
ATOM 697 N N . ALA A 1 86 ? 8.339 -2.195 -12.376 1.00 91.19 86 ALA A N 1
ATOM 698 C CA . ALA A 1 86 ? 9.389 -3.074 -11.881 1.00 91.19 86 ALA A CA 1
ATOM 699 C C . ALA A 1 86 ? 10.784 -2.505 -12.148 1.00 91.19 86 ALA A C 1
ATOM 701 O O . ALA A 1 86 ? 11.087 -2.048 -13.253 1.00 91.19 86 ALA A O 1
ATOM 702 N N . LEU A 1 87 ? 11.640 -2.593 -11.136 1.00 92.12 87 LEU A N 1
ATOM 703 C CA . LEU A 1 87 ? 13.047 -2.219 -11.179 1.00 92.12 87 LEU A CA 1
ATOM 704 C C . LEU A 1 87 ? 13.897 -3.492 -11.188 1.00 92.12 87 LEU A C 1
ATOM 706 O O . LEU A 1 87 ? 13.843 -4.282 -10.244 1.00 92.12 87 LEU A O 1
ATOM 710 N N . ALA A 1 88 ? 14.642 -3.717 -12.271 1.00 91.00 88 ALA A N 1
ATOM 711 C CA . ALA A 1 88 ? 15.456 -4.921 -12.449 1.00 91.00 88 ALA A CA 1
ATOM 712 C C . ALA A 1 88 ? 16.572 -4.722 -13.483 1.00 91.00 88 ALA A C 1
ATOM 714 O O . ALA A 1 88 ? 16.480 -3.864 -14.356 1.00 91.00 88 ALA A O 1
ATOM 715 N N . TYR A 1 89 ? 17.614 -5.557 -13.441 1.00 89.75 89 TYR A N 1
ATOM 716 C CA . TYR A 1 89 ? 18.672 -5.559 -14.468 1.00 89.75 89 TYR A CA 1
ATOM 717 C C . TYR A 1 89 ? 18.238 -6.227 -15.784 1.00 89.75 89 TYR A C 1
ATOM 719 O O . TYR A 1 89 ? 18.752 -5.913 -16.861 1.00 89.75 89 TYR A O 1
ATOM 727 N N . TYR A 1 90 ? 17.269 -7.137 -15.701 1.00 88.12 90 TYR A N 1
ATOM 728 C CA . TYR A 1 90 ? 16.720 -7.912 -16.811 1.00 88.12 90 TYR A CA 1
ATOM 729 C C . TYR A 1 90 ? 15.210 -7.696 -16.916 1.00 88.12 90 TYR A C 1
ATOM 731 O O . TYR A 1 90 ? 14.599 -7.117 -16.018 1.00 88.12 90 TYR A O 1
ATOM 739 N N . ARG A 1 91 ? 14.609 -8.144 -18.022 1.00 86.44 91 ARG A N 1
ATOM 740 C CA . ARG A 1 91 ? 13.157 -8.089 -18.197 1.00 86.44 91 ARG A CA 1
ATOM 741 C C . ARG A 1 91 ? 12.488 -9.089 -17.248 1.00 86.44 91 ARG A C 1
ATOM 743 O O . ARG A 1 91 ? 12.697 -10.290 -17.422 1.00 86.44 91 ARG A O 1
ATOM 750 N N . PRO A 1 92 ? 11.670 -8.637 -16.291 1.00 83.81 92 PRO A N 1
ATOM 751 C CA . PRO A 1 92 ? 10.926 -9.544 -15.429 1.00 83.81 92 PRO A CA 1
ATOM 752 C C . PRO A 1 92 ? 9.912 -10.380 -16.215 1.00 83.81 92 PRO A C 1
ATOM 754 O O . PRO A 1 92 ? 9.207 -9.874 -17.092 1.00 83.81 92 PRO A O 1
ATOM 757 N N . ASN A 1 93 ? 9.834 -11.666 -15.872 1.00 84.19 93 ASN A N 1
ATOM 758 C CA . ASN A 1 93 ? 8.810 -12.575 -16.381 1.00 84.19 93 ASN A CA 1
ATOM 759 C C . ASN A 1 93 ? 7.423 -12.115 -15.868 1.00 84.19 93 ASN A C 1
ATOM 761 O O . ASN A 1 93 ? 7.318 -11.774 -14.688 1.00 84.19 93 ASN A O 1
ATOM 765 N N . PRO A 1 94 ? 6.364 -12.085 -16.704 1.00 81.50 94 PRO A N 1
ATOM 766 C CA . PRO A 1 94 ? 4.991 -11.794 -16.283 1.00 81.50 94 PRO A CA 1
ATOM 767 C C . PRO A 1 94 ? 4.542 -12.431 -14.959 1.00 81.50 94 PRO A C 1
ATOM 769 O O . PRO A 1 94 ? 3.897 -11.753 -14.161 1.00 81.50 94 PRO A O 1
ATOM 772 N N . GLU A 1 95 ? 4.921 -13.681 -14.690 1.00 82.31 95 GLU A N 1
ATOM 773 C CA . GLU A 1 95 ? 4.580 -14.392 -13.445 1.00 82.31 95 GLU A CA 1
ATOM 774 C C . GLU A 1 95 ? 5.136 -13.707 -12.191 1.00 82.31 95 GLU A C 1
ATOM 776 O O . GLU A 1 95 ? 4.486 -13.677 -11.149 1.00 82.31 95 GLU A O 1
ATOM 781 N N . VAL A 1 96 ? 6.319 -13.095 -12.297 1.00 79.12 96 VAL A N 1
ATOM 782 C CA . VAL A 1 96 ? 6.947 -12.365 -11.190 1.00 79.12 96 VAL A CA 1
ATOM 783 C C . VAL A 1 96 ? 6.049 -11.206 -10.761 1.00 79.12 96 VAL A C 1
ATOM 785 O O . VAL A 1 96 ? 5.814 -11.024 -9.570 1.00 79.12 96 VAL A O 1
ATOM 788 N N . PHE A 1 97 ? 5.473 -10.467 -11.716 1.00 78.81 97 PHE A N 1
ATOM 789 C CA . PHE A 1 97 ? 4.533 -9.387 -11.409 1.00 78.81 97 PHE A CA 1
ATOM 790 C C . PHE A 1 97 ? 3.292 -9.894 -10.682 1.00 78.81 97 PHE A C 1
ATOM 792 O O . PHE A 1 97 ? 2.901 -9.302 -9.680 1.00 78.81 97 PHE A O 1
ATOM 799 N N . GLU A 1 98 ? 2.686 -10.979 -11.168 1.00 81.00 98 GLU A N 1
ATOM 800 C CA . GLU A 1 98 ? 1.479 -11.543 -10.558 1.00 81.00 98 GLU A CA 1
ATOM 801 C C . GLU A 1 98 ? 1.740 -12.022 -9.131 1.00 81.00 98 GLU A C 1
ATOM 803 O O . GLU A 1 98 ? 0.962 -11.705 -8.235 1.00 81.00 98 GLU A O 1
ATOM 808 N N . ASN A 1 99 ? 2.876 -12.677 -8.883 1.00 80.56 99 ASN A N 1
ATOM 809 C CA . ASN A 1 99 ? 3.258 -13.116 -7.541 1.00 80.56 99 ASN A CA 1
ATOM 810 C C . ASN A 1 99 ? 3.396 -11.935 -6.568 1.00 80.56 99 ASN A C 1
ATOM 812 O O . ASN A 1 99 ? 2.889 -11.987 -5.446 1.00 80.56 99 ASN A O 1
ATOM 816 N N . TYR A 1 100 ? 4.024 -10.835 -6.995 1.00 78.75 100 TYR A N 1
ATOM 817 C CA . TYR A 1 100 ? 4.141 -9.639 -6.158 1.00 78.75 100 TYR A CA 1
ATOM 818 C C . TYR A 1 100 ? 2.787 -8.953 -5.929 1.00 78.75 100 TYR A C 1
ATOM 820 O O . TYR A 1 100 ? 2.481 -8.581 -4.793 1.00 78.75 100 TYR A O 1
ATOM 828 N N . ILE A 1 101 ? 1.943 -8.835 -6.960 1.00 77.44 101 ILE A N 1
ATOM 829 C CA . ILE A 1 101 ? 0.579 -8.295 -6.828 1.00 77.44 101 ILE A CA 1
ATOM 830 C C . ILE A 1 101 ? -0.243 -9.152 -5.857 1.00 77.44 101 ILE A C 1
ATOM 832 O O . ILE A 1 101 ? -0.928 -8.615 -4.984 1.00 77.44 101 ILE A O 1
ATOM 836 N N . GLN A 1 102 ? -0.154 -10.475 -5.973 1.00 79.69 102 GLN A N 1
ATOM 837 C CA . GLN A 1 102 ? -0.854 -11.414 -5.108 1.00 79.69 102 GLN A CA 1
ATOM 838 C C . GLN A 1 102 ? -0.374 -11.299 -3.655 1.00 79.69 102 GLN A C 1
ATOM 840 O O . GLN A 1 102 ? -1.198 -11.152 -2.752 1.00 79.69 102 GLN A O 1
ATOM 845 N N . SER A 1 103 ? 0.941 -11.210 -3.428 1.00 75.56 103 SER A N 1
ATOM 846 C CA . SER A 1 103 ? 1.506 -11.009 -2.086 1.00 75.56 103 SER A CA 1
ATOM 847 C C . SER A 1 103 ? 1.025 -9.707 -1.422 1.00 75.56 103 SER A C 1
ATOM 849 O O . SER A 1 103 ? 0.793 -9.658 -0.213 1.00 75.56 103 SER A O 1
ATOM 851 N N . LEU A 1 104 ? 0.818 -8.637 -2.202 1.00 73.25 104 LEU A N 1
ATOM 852 C CA . LEU A 1 104 ? 0.255 -7.379 -1.703 1.00 73.25 104 LEU A CA 1
ATOM 853 C C . LEU A 1 104 ? -1.217 -7.520 -1.315 1.00 73.25 104 LEU A C 1
ATOM 855 O O . LEU A 1 104 ? -1.641 -6.949 -0.307 1.00 73.25 104 LEU A O 1
ATOM 859 N N . ARG A 1 105 ? -2.005 -8.251 -2.112 1.00 77.12 105 ARG A N 1
ATOM 860 C CA . ARG A 1 105 ? -3.417 -8.525 -1.806 1.00 77.12 105 ARG A CA 1
ATOM 861 C C . ARG A 1 105 ? -3.540 -9.312 -0.508 1.00 77.12 105 ARG A C 1
ATOM 863 O O . ARG A 1 105 ? -4.354 -8.951 0.338 1.00 77.12 105 ARG A O 1
ATOM 870 N N . GLU A 1 106 ? -2.689 -10.313 -0.324 1.00 78.81 106 GLU A N 1
ATOM 871 C CA . GLU A 1 106 ? -2.635 -11.128 0.890 1.00 78.81 106 GLU A CA 1
ATOM 872 C C . GLU A 1 106 ? -2.250 -10.303 2.122 1.00 78.81 106 GLU A C 1
ATOM 874 O O . GLU A 1 106 ? -2.920 -10.401 3.150 1.00 78.81 106 GLU A O 1
ATOM 879 N N . LYS A 1 107 ? -1.250 -9.415 2.015 1.00 76.50 107 LYS A N 1
ATOM 880 C CA . LYS A 1 107 ? -0.891 -8.487 3.104 1.00 76.50 107 LYS A CA 1
ATOM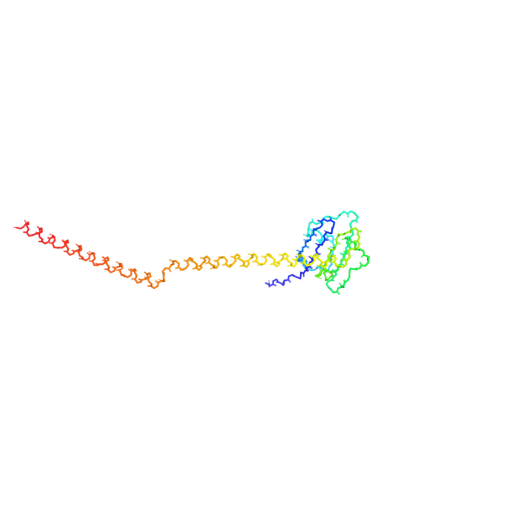 881 C C . LYS A 1 107 ? -2.050 -7.564 3.485 1.00 76.50 107 LYS A C 1
ATOM 883 O O . LYS A 1 107 ? -2.399 -7.485 4.659 1.00 76.50 107 LYS A O 1
ATOM 888 N N . LYS A 1 108 ? -2.691 -6.917 2.502 1.00 74.69 108 LYS A N 1
ATOM 889 C CA . LYS A 1 108 ? -3.853 -6.045 2.755 1.00 74.69 108 LYS A CA 1
ATOM 890 C C . LYS A 1 108 ? -5.006 -6.802 3.409 1.00 74.69 108 LYS A C 1
ATOM 892 O O . LYS A 1 108 ? -5.657 -6.272 4.305 1.00 74.69 108 LYS A O 1
ATOM 897 N N . PHE A 1 109 ? -5.259 -8.030 2.965 1.00 72.12 109 PHE A N 1
ATOM 898 C CA . PHE A 1 109 ? -6.289 -8.880 3.548 1.00 72.12 109 PHE A CA 1
ATOM 899 C C . PHE A 1 109 ? -5.969 -9.239 5.005 1.00 72.12 109 PHE A C 1
ATOM 901 O O . PHE A 1 109 ? -6.835 -9.120 5.869 1.00 72.12 109 PHE A O 1
ATOM 908 N N . ALA A 1 110 ? -4.720 -9.611 5.297 1.00 77.75 110 ALA A N 1
ATOM 909 C CA . ALA A 1 110 ? -4.276 -9.912 6.654 1.00 77.75 110 ALA A CA 1
ATOM 910 C C . ALA A 1 110 ? -4.398 -8.699 7.596 1.00 77.75 110 ALA A C 1
ATOM 912 O O . ALA A 1 110 ? -4.813 -8.852 8.745 1.00 77.75 110 ALA A O 1
ATOM 913 N N . ASP A 1 111 ? -4.083 -7.494 7.119 1.00 78.25 111 ASP A N 1
ATOM 914 C CA . ASP A 1 111 ? -4.225 -6.268 7.911 1.00 78.25 111 ASP A CA 1
ATOM 915 C C . ASP A 1 111 ? -5.698 -5.923 8.180 1.00 78.25 111 ASP A C 1
ATOM 917 O O . ASP A 1 111 ? -6.057 -5.610 9.317 1.00 78.25 111 ASP A O 1
ATOM 921 N N . ALA A 1 112 ? -6.569 -6.065 7.175 1.00 76.50 112 ALA A N 1
ATOM 922 C CA . ALA A 1 112 ? -8.011 -5.886 7.343 1.00 76.50 112 ALA A CA 1
ATOM 923 C C . ALA A 1 112 ? -8.607 -6.897 8.339 1.0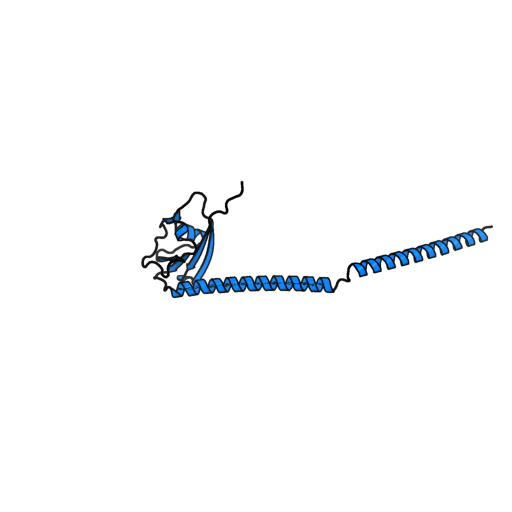0 76.50 112 ALA A C 1
ATOM 925 O O . ALA A 1 112 ? -9.472 -6.543 9.143 1.00 76.50 112 ALA A O 1
ATOM 926 N N . LEU A 1 113 ? -8.123 -8.143 8.330 1.00 84.62 113 LEU A N 1
ATOM 927 C CA . LEU A 1 113 ? -8.540 -9.170 9.284 1.00 84.62 113 LEU A CA 1
ATOM 928 C C . LEU A 1 113 ? -8.158 -8.787 10.722 1.00 84.62 113 LEU A C 1
ATOM 930 O O . LEU A 1 113 ? -9.013 -8.813 11.606 1.00 84.62 113 LEU A O 1
ATOM 934 N N . LYS A 1 114 ? -6.917 -8.334 10.949 1.00 87.75 114 LYS A N 1
ATOM 935 C CA . LYS A 1 114 ? -6.468 -7.840 12.265 1.00 87.75 114 LYS A CA 1
ATOM 936 C C . LYS A 1 114 ? -7.293 -6.652 12.757 1.00 87.75 114 LYS A C 1
ATOM 938 O O . LYS A 1 114 ? -7.549 -6.516 13.953 1.00 87.75 114 LYS A O 1
ATOM 943 N N . GLU A 1 115 ? -7.689 -5.757 11.857 1.00 82.75 115 GLU A N 1
ATOM 944 C CA . GLU A 1 115 ? -8.550 -4.628 12.205 1.00 82.75 115 GLU A CA 1
ATOM 945 C C . GLU A 1 115 ? -9.953 -5.098 12.618 1.00 82.75 115 GLU A C 1
ATOM 947 O O . GLU A 1 115 ? -10.492 -4.633 13.626 1.00 82.75 115 GLU A O 1
ATOM 952 N N . GLN A 1 116 ? -10.519 -6.081 11.912 1.00 81.25 116 GLN A N 1
ATOM 953 C CA . GLN A 1 116 ? -11.796 -6.690 12.292 1.00 81.25 116 GLN A CA 1
ATOM 954 C C . GLN A 1 116 ? -11.737 -7.395 13.651 1.00 81.25 116 GLN A C 1
ATOM 956 O O . GLN A 1 116 ? -12.666 -7.237 14.448 1.00 81.25 116 GLN A O 1
ATOM 961 N N . GLU A 1 117 ? -10.657 -8.122 13.943 1.00 90.19 117 GLU A N 1
ATOM 962 C CA . GLU A 1 117 ? -10.439 -8.760 15.247 1.00 90.19 117 GLU A CA 1
ATOM 963 C C . GLU A 1 117 ? -10.423 -7.726 16.378 1.00 90.19 117 GLU A C 1
ATOM 965 O O . GLU A 1 117 ? -11.159 -7.874 17.355 1.00 90.19 117 GLU A O 1
ATOM 970 N N . LYS A 1 118 ? -9.697 -6.612 16.210 1.00 90.06 118 LYS A N 1
ATOM 971 C CA . LYS A 1 118 ? -9.686 -5.508 17.189 1.00 90.06 118 LYS A CA 1
ATOM 972 C C . LYS A 1 118 ? -11.079 -4.930 17.432 1.00 90.06 118 LYS A C 1
ATOM 974 O O . LYS A 1 118 ? -11.480 -4.726 18.578 1.00 90.06 118 LYS A O 1
ATOM 979 N N . ILE A 1 119 ? -11.840 -4.680 16.364 1.00 88.69 119 ILE A N 1
ATOM 980 C CA . ILE A 1 119 ? -13.217 -4.174 16.471 1.00 88.69 119 ILE A CA 1
ATOM 981 C C . ILE A 1 119 ? -14.100 -5.181 17.219 1.00 88.69 119 ILE A C 1
ATOM 983 O O . ILE A 1 119 ? -14.965 -4.791 18.013 1.00 88.69 119 ILE A O 1
ATOM 987 N N . TRP A 1 120 ? -13.916 -6.475 16.960 1.00 90.56 120 TRP A N 1
ATOM 988 C CA . TRP A 1 120 ? -14.661 -7.534 17.628 1.00 90.56 120 TRP A CA 1
ATOM 989 C C . TRP A 1 120 ? -14.338 -7.603 19.123 1.00 90.56 120 TRP A C 1
ATOM 991 O O . TRP A 1 120 ? -15.267 -7.600 19.935 1.00 90.56 120 TRP A O 1
ATOM 1001 N N . GLU A 1 121 ? -13.060 -7.578 19.498 1.00 89.38 121 GLU A N 1
ATOM 1002 C CA . GLU A 1 121 ? -12.622 -7.545 20.897 1.00 89.38 121 GLU A CA 1
ATOM 1003 C C . GLU A 1 121 ? -13.178 -6.324 21.634 1.00 89.38 121 GLU A C 1
ATOM 1005 O O . GLU A 1 121 ? -13.719 -6.445 22.735 1.00 89.38 121 GLU A O 1
ATOM 1010 N N . GLU A 1 122 ? -13.142 -5.146 21.008 1.00 89.06 122 GLU A N 1
ATOM 1011 C CA . GLU A 1 122 ? -13.668 -3.923 21.611 1.00 89.06 122 GLU A CA 1
ATOM 1012 C C . GLU A 1 122 ? -15.191 -3.996 21.815 1.00 89.06 122 GLU A C 1
ATOM 1014 O O . GLU A 1 122 ? -15.720 -3.595 22.859 1.00 89.06 122 GLU A O 1
ATOM 1019 N N . LYS A 1 123 ? -15.923 -4.557 20.843 1.00 87.62 123 LYS A N 1
ATOM 1020 C CA . LYS A 1 123 ? -17.367 -4.809 20.969 1.00 87.62 123 LYS A CA 1
ATOM 1021 C C . LYS A 1 123 ? -17.668 -5.825 22.065 1.00 87.62 123 LYS A C 1
ATOM 1023 O O . LYS A 1 123 ? -18.644 -5.642 22.798 1.00 87.62 123 LYS A O 1
ATOM 1028 N N . LYS A 1 124 ? -16.858 -6.878 22.183 1.00 86.06 124 LYS A N 1
ATOM 1029 C CA . LYS A 1 124 ? -16.989 -7.902 23.221 1.00 86.06 124 LYS A CA 1
ATOM 1030 C C . LYS A 1 124 ? -16.767 -7.297 24.609 1.00 86.06 124 LYS A C 1
ATOM 1032 O O . LYS A 1 124 ? -17.655 -7.417 25.451 1.00 86.06 124 LYS A O 1
ATOM 1037 N N . ARG A 1 125 ? -15.699 -6.515 24.798 1.00 84.31 125 ARG A N 1
ATOM 1038 C CA . ARG A 1 125 ? -15.422 -5.792 26.052 1.00 84.31 125 ARG A CA 1
ATOM 1039 C C . ARG A 1 125 ? -16.568 -4.857 26.442 1.00 84.31 125 ARG A C 1
ATOM 1041 O O . ARG A 1 125 ? -17.048 -4.895 27.570 1.00 84.31 125 ARG A O 1
ATOM 1048 N N . LYS A 1 126 ? -17.095 -4.075 25.491 1.00 83.25 126 LYS A N 1
ATOM 1049 C CA . LYS A 1 126 ? -18.259 -3.196 25.725 1.00 83.25 126 LYS A CA 1
ATOM 1050 C C . LYS A 1 126 ? -19.525 -3.971 26.111 1.00 83.25 126 LYS A C 1
ATOM 1052 O O . LYS A 1 126 ? -20.355 -3.442 26.850 1.00 83.25 126 LYS A O 1
ATOM 1057 N N . LYS A 1 127 ? -19.715 -5.196 25.606 1.00 78.94 127 LYS A N 1
ATOM 1058 C CA . LYS A 1 127 ? -20.834 -6.064 26.012 1.00 78.94 127 LYS A CA 1
ATOM 1059 C C . LYS A 1 127 ? -20.642 -6.600 27.429 1.00 78.94 127 LYS A C 1
ATOM 1061 O O . LYS A 1 127 ? -21.592 -6.544 28.202 1.00 78.94 127 LYS A O 1
ATOM 1066 N N . GLU A 1 128 ? -19.443 -7.050 27.779 1.00 73.81 128 GLU A N 1
ATOM 1067 C CA . GLU A 1 128 ? -19.110 -7.533 29.127 1.00 73.81 128 GLU A CA 1
ATOM 1068 C C . GLU A 1 128 ? -19.249 -6.414 30.179 1.00 73.81 128 GLU A C 1
ATOM 1070 O O . GLU A 1 128 ? -19.914 -6.600 31.198 1.00 73.81 128 GLU A O 1
ATOM 1075 N N . GLU A 1 129 ? -18.768 -5.200 29.884 1.00 76.00 129 GLU A N 1
ATOM 1076 C CA . GLU A 1 129 ? -18.958 -4.011 30.735 1.00 76.00 129 GLU A CA 1
ATOM 1077 C C . GLU A 1 129 ? -20.439 -3.645 30.946 1.00 76.00 129 GLU A C 1
ATOM 1079 O O . GLU A 1 129 ? -20.817 -3.110 31.993 1.00 76.00 129 GLU A O 1
ATOM 1084 N N . ARG A 1 130 ? -21.294 -3.898 29.946 1.00 66.31 130 ARG A N 1
ATOM 1085 C CA . ARG A 1 130 ? -22.746 -3.678 30.044 1.00 66.31 130 ARG A CA 1
ATOM 1086 C C . ARG A 1 130 ? -23.443 -4.799 30.806 1.00 66.31 130 ARG A C 1
ATOM 1088 O O . ARG A 1 130 ? -24.361 -4.502 31.560 1.00 66.31 130 ARG A O 1
ATOM 1095 N N . ALA A 1 131 ? -23.006 -6.046 30.647 1.00 64.94 131 ALA A N 1
ATOM 1096 C CA . ALA A 1 131 ? -23.567 -7.196 31.355 1.00 64.94 131 ALA A CA 1
ATOM 1097 C C . ALA A 1 131 ? -23.364 -7.098 32.879 1.00 64.94 131 ALA A C 1
ATOM 1099 O O . ALA A 1 131 ? -24.230 -7.527 33.637 1.00 64.94 131 ALA A O 1
ATOM 1100 N N . GLY A 1 132 ? -22.275 -6.466 33.334 1.00 61.09 132 GLY A N 1
ATOM 1101 C CA . GLY A 1 132 ? -22.027 -6.193 34.757 1.00 61.09 132 GLY A CA 1
ATOM 1102 C C . GLY A 1 132 ? -22.829 -5.027 35.359 1.00 61.09 132 GLY A C 1
ATOM 1103 O O . GLY A 1 132 ? -22.819 -4.842 36.576 1.00 61.09 132 GLY A O 1
ATOM 1104 N N . LYS A 1 133 ? -23.529 -4.217 34.549 1.00 62.91 133 LYS A N 1
ATOM 1105 C CA . LYS A 1 133 ? -24.312 -3.065 35.028 1.00 62.91 133 LYS A CA 1
ATOM 1106 C C . LYS A 1 133 ? -25.791 -3.432 35.114 1.00 62.91 133 LYS A C 1
ATOM 1108 O O . LYS A 1 133 ? -26.421 -3.760 34.113 1.00 62.91 133 LYS A O 1
ATOM 1113 N N . ALA A 1 134 ? -26.362 -3.320 36.315 1.00 61.03 134 ALA A N 1
ATOM 1114 C CA . ALA A 1 134 ? -27.797 -3.501 36.510 1.00 61.03 134 ALA A CA 1
ATOM 1115 C C . ALA A 1 134 ? -28.597 -2.556 35.583 1.00 61.03 134 ALA A C 1
ATOM 1117 O O . ALA A 1 134 ? -28.203 -1.395 35.415 1.00 61.03 134 ALA A O 1
ATOM 1118 N N . PRO A 1 135 ? -29.728 -3.005 35.004 1.00 70.12 135 PRO A N 1
ATOM 1119 C CA . PRO A 1 135 ? -30.552 -2.173 34.134 1.00 70.12 135 PRO A CA 1
ATOM 1120 C C . PRO A 1 135 ? -30.956 -0.856 34.810 1.00 70.12 135 PRO A C 1
ATOM 1122 O O . PRO A 1 135 ? -31.273 -0.832 36.002 1.00 70.12 135 PRO A O 1
ATOM 1125 N N . ILE A 1 136 ? -31.010 0.235 34.038 1.00 67.38 136 ILE A N 1
ATOM 1126 C CA . ILE A 1 136 ? -31.294 1.599 34.534 1.00 67.38 136 ILE A CA 1
ATOM 1127 C C . ILE A 1 136 ? -32.572 1.641 35.391 1.00 67.38 136 ILE A C 1
ATOM 1129 O O . ILE A 1 136 ? -32.600 2.283 36.441 1.00 67.38 136 ILE A O 1
ATOM 1133 N N . TYR A 1 137 ? -33.605 0.895 34.998 1.00 73.69 137 TYR A N 1
ATOM 1134 C CA . TYR A 1 137 ? -34.860 0.791 35.745 1.00 73.69 137 TYR A CA 1
ATOM 1135 C C . TYR A 1 137 ? -34.683 0.196 37.158 1.00 73.69 137 TYR A C 1
ATOM 1137 O O . TYR A 1 137 ? -35.281 0.684 38.118 1.00 73.69 137 TYR A O 1
ATOM 1145 N N . VAL A 1 138 ? -33.809 -0.803 37.320 1.00 73.19 138 VAL A N 1
ATOM 1146 C CA . VAL A 1 138 ? -33.495 -1.412 38.626 1.00 73.19 138 VAL A CA 1
ATOM 1147 C C . VAL A 1 138 ? -32.740 -0.417 39.513 1.00 73.19 138 VAL A C 1
ATOM 1149 O O . VAL A 1 138 ? -33.062 -0.265 40.693 1.00 73.19 138 VAL A O 1
ATOM 1152 N N . ALA A 1 139 ? -31.790 0.328 38.941 1.00 72.94 139 ALA A N 1
ATOM 1153 C CA . ALA A 1 139 ? -31.056 1.369 39.661 1.00 72.94 139 ALA A CA 1
ATOM 1154 C C . ALA A 1 139 ? -31.974 2.513 40.141 1.00 72.94 139 ALA A C 1
ATOM 1156 O O . ALA A 1 139 ? -31.844 2.983 41.275 1.00 72.94 139 ALA A O 1
ATOM 1157 N N . LEU A 1 140 ? -32.938 2.931 39.313 1.00 78.38 140 LEU A N 1
ATOM 1158 C CA . LEU A 1 140 ? -33.938 3.944 39.668 1.00 78.38 140 LEU A CA 1
ATOM 1159 C C . LEU A 1 140 ? -34.872 3.465 40.790 1.00 78.38 140 LEU A C 1
ATOM 1161 O O . LEU A 1 140 ? -35.103 4.203 41.752 1.00 78.38 140 LEU A O 1
ATOM 1165 N N . LYS A 1 141 ? -35.342 2.212 40.724 1.00 80.44 141 LYS A N 1
ATOM 1166 C CA . LYS A 1 141 ? -36.182 1.605 41.770 1.00 80.44 141 LYS A CA 1
ATOM 1167 C C . LYS A 1 141 ? -35.448 1.538 43.116 1.00 80.44 141 LYS A C 1
ATOM 1169 O O . LYS A 1 141 ? -36.010 1.911 44.145 1.00 80.44 141 LYS A O 1
ATOM 1174 N N . ASN A 1 142 ? -34.166 1.167 43.110 1.00 79.81 142 ASN A N 1
ATOM 1175 C CA . ASN A 1 142 ? -33.339 1.125 44.320 1.00 79.81 142 ASN A CA 1
ATOM 1176 C C . ASN A 1 142 ? -33.100 2.517 44.931 1.00 79.81 142 ASN A C 1
ATOM 1178 O O . ASN A 1 142 ? -33.174 2.664 46.154 1.00 79.81 142 ASN A O 1
ATOM 1182 N N . LYS A 1 143 ? -32.889 3.557 44.108 1.00 83.44 143 LYS A N 1
ATOM 1183 C CA . LYS A 1 143 ? -32.792 4.950 44.588 1.00 83.44 143 LYS A CA 1
ATOM 1184 C C . LYS A 1 143 ? -34.082 5.419 45.264 1.00 83.44 143 LYS A C 1
ATOM 1186 O O . LYS A 1 143 ? -34.019 6.023 46.335 1.00 83.44 143 LYS A O 1
ATOM 1191 N N . ALA A 1 144 ? -35.242 5.109 44.683 1.00 85.56 144 ALA A N 1
ATOM 1192 C CA . ALA A 1 144 ? -36.536 5.461 45.268 1.00 85.56 144 ALA A CA 1
ATOM 1193 C C . ALA A 1 144 ? -36.749 4.783 46.636 1.00 85.56 144 ALA A C 1
ATOM 1195 O O . ALA A 1 144 ? -37.139 5.442 47.602 1.00 85.56 144 ALA A O 1
ATOM 1196 N N . ILE A 1 145 ? -36.407 3.493 46.750 1.00 87.12 145 ILE A N 1
ATOM 1197 C CA . ILE A 1 145 ? -36.489 2.740 48.013 1.00 87.12 145 ILE A CA 1
ATOM 1198 C C . ILE A 1 145 ? -35.563 3.343 49.081 1.00 87.12 145 ILE A C 1
ATOM 1200 O O . ILE A 1 145 ? -35.974 3.513 50.232 1.00 87.12 145 ILE A O 1
ATOM 1204 N N . GLN A 1 146 ? -34.326 3.705 48.725 1.00 87.00 146 GLN A N 1
ATOM 1205 C CA . GLN A 1 146 ? -33.396 4.344 49.662 1.00 87.00 146 GLN A CA 1
ATOM 1206 C C . GLN A 1 146 ? -33.889 5.718 50.140 1.00 87.00 146 GLN A C 1
ATOM 1208 O O . GLN A 1 146 ? -33.781 6.022 51.329 1.00 87.00 146 GLN A O 1
ATOM 1213 N N . ALA A 1 147 ? -34.467 6.533 49.252 1.00 89.94 147 ALA A N 1
ATOM 1214 C CA . ALA A 1 147 ? -35.038 7.829 49.619 1.00 89.94 147 ALA A CA 1
ATOM 1215 C C . ALA A 1 147 ? -36.203 7.680 50.615 1.00 89.94 147 ALA A C 1
ATOM 1217 O O . ALA A 1 147 ? -36.283 8.419 51.599 1.00 89.94 147 ALA A O 1
ATOM 1218 N N . LEU A 1 148 ? -37.060 6.677 50.408 1.00 88.44 148 LEU A N 1
ATOM 1219 C CA . LEU A 1 148 ? -38.164 6.343 51.311 1.00 88.44 148 LEU A CA 1
ATOM 1220 C C . LEU A 1 148 ? -37.667 5.915 52.699 1.00 88.44 148 LEU A C 1
ATOM 1222 O O . LEU A 1 148 ? -38.179 6.399 53.709 1.00 88.44 148 LEU A O 1
ATOM 1226 N N . LYS A 1 149 ? -36.631 5.065 52.763 1.00 90.81 149 LYS A N 1
ATOM 1227 C CA . LYS A 1 149 ? -35.999 4.673 54.035 1.00 90.81 149 LYS A CA 1
ATOM 1228 C C . LYS A 1 149 ? -35.418 5.879 54.776 1.00 90.81 149 LYS A C 1
ATOM 1230 O O . LYS A 1 149 ? -35.683 6.030 55.965 1.00 90.81 149 LYS A O 1
ATOM 1235 N N . LYS A 1 150 ? -34.699 6.770 54.082 1.00 88.69 150 LYS A N 1
ATOM 1236 C CA . LYS A 1 150 ? -34.151 7.999 54.686 1.00 88.69 150 LYS A CA 1
ATOM 1237 C C . LYS A 1 150 ? -35.244 8.901 55.259 1.00 88.69 150 LYS A C 1
ATOM 1239 O O . LYS A 1 150 ? -35.095 9.378 56.378 1.00 88.69 150 LYS A O 1
ATOM 1244 N N . ARG A 1 151 ? -36.356 9.091 54.538 1.00 88.69 151 ARG A N 1
ATOM 1245 C CA . ARG A 1 151 ? -37.505 9.870 55.035 1.00 88.69 151 ARG A CA 1
ATOM 1246 C C . ARG A 1 151 ? -38.119 9.255 56.294 1.00 88.69 151 ARG A C 1
ATOM 1248 O O . ARG A 1 151 ? -38.372 9.985 57.244 1.00 88.69 151 ARG A O 1
ATOM 1255 N N . LYS A 1 152 ? -38.299 7.928 56.334 1.00 89.69 152 LYS A N 1
ATOM 1256 C CA . LYS A 1 152 ? -38.820 7.231 57.524 1.00 89.69 152 LYS A CA 1
ATOM 1257 C C . LYS A 1 152 ? -37.893 7.357 58.735 1.00 89.69 152 LYS A C 1
ATOM 1259 O O . LYS A 1 152 ? -38.372 7.605 59.834 1.00 89.69 152 LYS A O 1
ATOM 1264 N N . ILE A 1 153 ? -36.583 7.213 58.533 1.00 86.06 153 ILE A N 1
ATOM 1265 C CA . ILE A 1 153 ? -35.589 7.369 59.605 1.00 86.06 153 ILE A CA 1
ATOM 1266 C C . ILE A 1 153 ? -35.595 8.807 60.134 1.00 86.06 153 ILE A C 1
ATOM 1268 O O . ILE A 1 153 ? -35.644 9.003 61.342 1.00 86.06 153 ILE A O 1
ATOM 1272 N N . LYS A 1 154 ? -35.618 9.808 59.242 1.00 90.56 154 LYS A N 1
ATOM 1273 C CA . LYS A 1 154 ? -35.671 11.223 59.633 1.00 90.56 154 LYS A CA 1
ATOM 1274 C C . LYS A 1 154 ? -36.915 11.536 60.468 1.00 90.56 154 LYS A C 1
ATOM 1276 O O . LYS A 1 154 ? -36.783 12.107 61.540 1.00 90.56 154 LYS A O 1
ATOM 1281 N N . ALA A 1 155 ? -38.090 11.093 60.017 1.00 87.00 155 ALA A N 1
ATOM 1282 C CA . ALA A 1 155 ? -39.347 11.307 60.735 1.00 87.00 155 ALA A CA 1
ATOM 1283 C C . ALA A 1 155 ? -39.351 10.645 62.123 1.00 87.00 155 ALA A C 1
ATOM 1285 O O . ALA A 1 155 ? -39.887 11.203 63.073 1.00 87.00 155 ALA A O 1
ATOM 1286 N N . ARG A 1 156 ? -38.725 9.469 62.255 1.00 86.75 156 ARG A N 1
ATOM 1287 C CA . ARG A 1 156 ? -38.589 8.790 63.547 1.00 86.75 156 ARG A CA 1
ATOM 1288 C C . ARG A 1 156 ? -37.666 9.551 64.503 1.00 86.75 156 ARG A C 1
ATOM 1290 O O . ARG A 1 156 ? -38.021 9.717 65.660 1.00 86.75 156 ARG A O 1
ATOM 1297 N N . ILE A 1 157 ? -36.528 10.043 64.017 1.00 87.38 157 ILE A N 1
ATOM 1298 C CA . ILE A 1 157 ? -35.598 10.854 64.820 1.00 87.38 157 ILE A CA 1
ATOM 1299 C C . ILE A 1 157 ? -36.262 12.168 65.258 1.00 87.38 157 ILE A C 1
ATOM 1301 O O . ILE A 1 157 ? -36.155 12.547 66.417 1.00 87.38 157 ILE A O 1
ATOM 1305 N N . GLU A 1 158 ? -36.980 12.843 64.355 1.00 85.75 158 GLU A N 1
ATOM 1306 C CA . GLU A 1 158 ? -37.726 14.070 64.670 1.00 85.75 158 GLU A CA 1
ATOM 1307 C C . GLU A 1 158 ? -38.829 13.824 65.711 1.00 85.75 158 GLU A C 1
ATOM 1309 O O . GLU A 1 158 ? -39.001 14.633 66.619 1.00 85.75 158 GLU A O 1
ATOM 1314 N N . ALA A 1 159 ? -39.535 12.693 65.630 1.00 82.81 159 ALA A N 1
ATOM 1315 C CA . ALA A 1 159 ? -40.538 12.311 66.622 1.00 82.81 159 ALA A CA 1
ATOM 1316 C C . ALA A 1 159 ? -39.917 11.991 67.996 1.00 82.81 159 ALA A C 1
ATOM 1318 O O . ALA A 1 159 ? -40.418 12.467 69.011 1.00 82.81 159 ALA A O 1
ATOM 1319 N N . GLU A 1 160 ? -38.808 11.244 68.032 1.00 82.00 160 GLU A N 1
ATOM 1320 C CA . GLU A 1 160 ? -38.081 10.929 69.273 1.00 82.00 160 GLU A CA 1
ATOM 1321 C C . GLU A 1 160 ? -37.494 12.197 69.932 1.00 82.00 160 GLU A C 1
ATOM 1323 O O . GLU A 1 160 ? -37.490 12.310 71.157 1.00 82.00 160 GLU A O 1
ATOM 1328 N N . LEU A 1 161 ? -37.036 13.180 69.147 1.00 82.31 161 LEU A N 1
ATOM 1329 C CA . LEU A 1 161 ? -36.577 14.483 69.652 1.00 82.31 161 LEU A CA 1
ATOM 1330 C C . LEU A 1 161 ? -37.734 15.324 70.215 1.00 82.31 161 LEU A C 1
ATOM 1332 O O . LEU A 1 161 ? -37.614 15.868 71.311 1.00 82.31 161 LEU A O 1
ATOM 1336 N N . ALA A 1 162 ? -38.872 15.377 69.518 1.00 76.94 162 ALA A N 1
ATOM 1337 C CA . ALA A 1 162 ? -40.050 16.118 69.968 1.00 76.94 162 ALA A CA 1
ATOM 1338 C C . ALA A 1 162 ? -40.698 15.514 71.231 1.00 76.94 162 ALA A C 1
ATOM 1340 O O . ALA A 1 162 ? -41.283 16.242 72.036 1.00 76.94 162 ALA A O 1
ATOM 1341 N N . GLU A 1 163 ? -40.614 14.193 71.428 1.00 75.50 163 GLU A N 1
ATOM 1342 C CA . GLU A 1 163 ? -41.014 13.564 72.693 1.00 75.50 163 GLU A CA 1
ATOM 1343 C C . GLU A 1 163 ? -40.062 13.925 73.836 1.00 75.50 163 GLU A C 1
ATOM 1345 O O . GLU A 1 163 ? -40.539 14.294 74.910 1.00 75.50 163 GLU A O 1
ATOM 1350 N N . LYS A 1 164 ? -38.744 13.911 73.596 1.00 77.00 164 LYS A N 1
ATOM 1351 C CA . LYS A 1 164 ? -37.742 14.291 74.605 1.00 77.00 164 LYS A CA 1
ATOM 1352 C C . LYS A 1 164 ? -37.895 15.738 75.081 1.00 77.00 164 LYS A C 1
ATOM 1354 O O . LYS A 1 164 ? -37.879 15.980 76.288 1.00 77.00 164 LYS A O 1
ATOM 1359 N N . GLU A 1 165 ? -38.140 16.680 74.169 1.00 71.06 165 GLU A N 1
ATOM 1360 C CA . GLU A 1 165 ? -38.389 18.092 74.510 1.00 71.06 165 GLU A CA 1
ATOM 1361 C C . GLU A 1 165 ? -39.669 18.289 75.346 1.00 71.06 165 GLU A C 1
ATOM 1363 O O . GLU A 1 165 ? -39.738 19.176 76.200 1.00 71.06 165 GLU A O 1
ATOM 1368 N N . LYS A 1 166 ? -40.695 17.447 75.149 1.00 68.81 166 LYS A N 1
ATOM 1369 C CA . LYS A 1 166 ? -41.928 17.485 75.954 1.00 68.81 166 LYS A CA 1
ATOM 1370 C C . LYS A 1 166 ? -41.739 16.921 77.360 1.00 68.81 166 LYS A C 1
ATOM 1372 O O . LYS A 1 166 ? -42.399 17.402 78.281 1.00 68.81 166 LYS A O 1
ATOM 1377 N N . THR A 1 167 ? -40.886 15.915 77.535 1.00 59.62 167 THR A N 1
ATOM 1378 C CA . THR A 1 167 ? -40.536 15.373 78.858 1.00 59.62 167 THR A CA 1
ATOM 1379 C C . THR A 1 167 ? -39.630 16.320 79.647 1.00 59.62 167 THR A C 1
ATOM 1381 O O . THR A 1 167 ? -39.931 16.586 80.806 1.00 59.62 167 THR A O 1
ATOM 1384 N N . GLU A 1 168 ? -38.627 16.946 79.021 1.00 58.84 168 GLU A N 1
ATOM 1385 C CA . GLU A 1 168 ? -37.754 17.918 79.708 1.00 58.84 168 GLU A CA 1
ATOM 1386 C C . GLU A 1 168 ? -38.498 19.191 80.156 1.00 58.84 168 GLU A C 1
ATOM 1388 O O . GLU A 1 168 ? -38.204 19.745 81.214 1.00 58.84 168 GLU A O 1
ATOM 1393 N N . ASN A 1 169 ? -39.503 19.652 79.401 1.00 59.16 169 ASN A N 1
ATOM 1394 C CA . ASN A 1 169 ? -40.340 20.791 79.809 1.00 59.16 169 ASN A CA 1
ATOM 1395 C C . ASN A 1 169 ? -41.365 20.456 80.908 1.00 59.16 169 ASN A C 1
ATOM 1397 O O . ASN A 1 169 ? -41.922 21.372 81.513 1.00 59.16 169 ASN A O 1
ATOM 1401 N N . LYS A 1 170 ? -41.638 19.170 81.166 1.00 55.69 170 LYS A N 1
ATOM 1402 C CA . LYS A 1 170 ? -42.485 18.729 82.286 1.00 55.69 170 LYS A CA 1
ATOM 1403 C C . LYS A 1 170 ? -41.706 18.569 83.590 1.00 55.69 170 LYS A C 1
ATOM 1405 O O . LYS A 1 170 ? -42.308 18.725 84.640 1.00 55.69 170 LYS A O 1
ATOM 1410 N N . GLU A 1 171 ? -40.405 18.300 83.529 1.00 52.31 171 GLU A N 1
ATOM 1411 C CA . GLU A 1 171 ? -39.541 18.183 84.716 1.00 52.31 171 GLU A CA 1
ATOM 1412 C C . GLU A 1 171 ? -38.998 19.537 85.220 1.00 52.31 171 GLU A C 1
ATOM 1414 O O . GLU A 1 171 ? -38.462 19.613 86.320 1.00 52.31 171 GLU A O 1
ATOM 1419 N N . LYS A 1 172 ? -39.151 20.620 84.442 1.00 50.16 172 LYS A N 1
ATOM 1420 C CA . LYS A 1 172 ? -38.741 21.993 84.809 1.00 50.16 172 LYS A CA 1
ATOM 1421 C C . LYS A 1 172 ? -39.889 22.904 85.292 1.00 50.16 172 LYS A C 1
ATOM 1423 O O . LYS A 1 172 ? -39.666 24.105 85.447 1.00 50.16 172 LYS A O 1
ATOM 1428 N N . LYS A 1 173 ? -41.098 22.374 85.500 1.00 44.28 173 LYS A N 1
ATOM 1429 C CA . LYS A 1 173 ? -42.242 23.077 86.116 1.00 44.28 173 L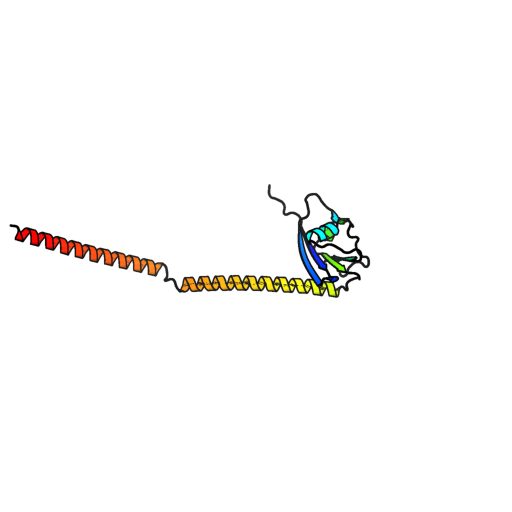YS A CA 1
ATOM 1430 C C . LYS A 1 173 ? -42.567 22.468 87.469 1.00 44.28 173 LYS A C 1
ATOM 1432 O O . LYS A 1 173 ? -42.959 23.256 88.353 1.00 44.28 173 LYS A O 1
#